Protein AF-A0A527W9S9-F1 (afdb_monomer_lite)

Structure (mmCIF, N/CA/C/O backbone):
data_AF-A0A527W9S9-F1
#
_entry.id   AF-A0A527W9S9-F1
#
loop_
_atom_site.group_PDB
_atom_site.id
_atom_site.type_symbol
_atom_site.label_atom_id
_atom_site.label_alt_id
_atom_site.label_comp_id
_atom_site.label_asym_id
_atom_site.label_entity_id
_atom_site.label_seq_id
_atom_site.pdbx_PDB_ins_code
_atom_site.Cartn_x
_atom_site.Cartn_y
_atom_site.Cartn_z
_atom_site.occupancy
_atom_site.B_iso_or_equiv
_atom_site.auth_seq_id
_atom_site.auth_comp_id
_atom_site.auth_asym_id
_atom_site.auth_atom_id
_atom_site.pdbx_PDB_model_num
ATOM 1 N N . MET A 1 1 ? -27.183 14.521 -7.610 1.00 44.16 1 MET A N 1
ATOM 2 C CA . MET A 1 1 ? -26.475 13.414 -6.935 1.00 44.16 1 MET A CA 1
ATOM 3 C C . MET A 1 1 ? -25.000 13.786 -6.941 1.00 44.16 1 MET A C 1
ATOM 5 O O . MET A 1 1 ? -24.405 13.773 -8.007 1.00 44.16 1 MET A O 1
ATOM 9 N N . SER A 1 2 ? -24.479 14.288 -5.818 1.00 42.53 2 SER A N 1
ATOM 10 C CA . SER A 1 2 ? -23.115 14.830 -5.713 1.00 42.53 2 SER A CA 1
ATOM 11 C C . SER A 1 2 ? -22.156 13.716 -5.302 1.00 42.53 2 SER A C 1
ATOM 13 O O . SER A 1 2 ? -22.410 13.045 -4.304 1.00 42.53 2 SER A O 1
ATOM 15 N N . SER A 1 3 ? -21.091 13.501 -6.073 1.00 40.16 3 SER A N 1
ATOM 16 C CA . SER A 1 3 ? -20.037 12.530 -5.764 1.00 40.16 3 SER A CA 1
ATOM 17 C C . SER A 1 3 ? -19.341 12.890 -4.443 1.00 40.16 3 SER A C 1
ATOM 19 O O . SER A 1 3 ? -18.910 14.034 -4.301 1.00 40.16 3 SER A O 1
ATOM 21 N N . PRO A 1 4 ? -19.154 11.949 -3.499 1.00 50.22 4 PRO A N 1
ATOM 22 C CA . PRO A 1 4 ? -18.481 12.208 -2.230 1.00 50.22 4 PRO A CA 1
ATOM 23 C C . PRO A 1 4 ? -16.954 12.132 -2.350 1.00 50.22 4 PRO A C 1
ATOM 25 O O . PRO A 1 4 ? -16.276 11.984 -1.342 1.00 50.22 4 PRO A O 1
ATOM 28 N N . ALA A 1 5 ? -16.378 12.298 -3.547 1.00 50.62 5 ALA A N 1
ATOM 29 C CA . ALA A 1 5 ? -14.941 12.549 -3.704 1.00 50.62 5 ALA A CA 1
ATOM 30 C C . ALA A 1 5 ? -14.589 13.987 -3.257 1.00 50.62 5 ALA A C 1
ATOM 32 O O . ALA A 1 5 ? -13.844 14.711 -3.916 1.00 50.62 5 ALA A O 1
ATOM 33 N N . ALA A 1 6 ? -15.211 14.424 -2.161 1.00 47.56 6 ALA A N 1
ATOM 34 C CA . ALA A 1 6 ? -14.985 15.684 -1.504 1.00 47.56 6 ALA A CA 1
ATOM 35 C C . ALA A 1 6 ? -13.564 15.656 -0.947 1.00 47.56 6 ALA A C 1
ATOM 37 O O . ALA A 1 6 ? -13.298 15.029 0.070 1.00 47.56 6 ALA A O 1
ATOM 38 N N . LEU A 1 7 ? -12.678 16.340 -1.670 1.00 48.94 7 LEU A N 1
ATOM 39 C CA . LEU A 1 7 ? -11.594 17.131 -1.106 1.00 48.94 7 LEU A CA 1
ATOM 40 C C . LEU A 1 7 ? -10.817 16.405 0.001 1.00 48.94 7 LEU A C 1
ATOM 42 O O . LEU A 1 7 ? -10.896 16.769 1.171 1.00 48.94 7 LEU A O 1
ATOM 46 N N . LEU A 1 8 ? -9.960 15.461 -0.399 1.00 48.91 8 LEU A N 1
ATOM 47 C CA . LEU A 1 8 ? -8.668 15.333 0.272 1.00 48.91 8 LEU A CA 1
ATOM 48 C C . LEU A 1 8 ? -7.963 16.681 0.085 1.00 48.91 8 LEU A C 1
ATOM 50 O O . LEU A 1 8 ? -7.270 16.886 -0.906 1.00 48.91 8 LEU A O 1
ATOM 54 N N . GLN A 1 9 ? -8.240 17.643 0.963 1.00 54.03 9 GLN A N 1
ATOM 55 C CA . GLN A 1 9 ? -7.381 18.800 1.162 1.00 54.03 9 GLN A CA 1
ATOM 56 C C . GLN A 1 9 ? -6.157 18.264 1.899 1.00 54.03 9 GLN A C 1
ATOM 58 O O . GLN A 1 9 ? -6.278 17.919 3.075 1.00 54.03 9 GLN A O 1
ATOM 63 N N . PRO A 1 10 ? -4.991 18.137 1.245 1.00 50.38 10 PRO A N 1
ATOM 64 C CA . PRO A 1 10 ? -3.776 17.834 1.962 1.00 50.38 10 PRO A CA 1
ATOM 65 C C . PRO A 1 10 ? -3.308 19.155 2.573 1.00 50.38 10 PRO A C 1
ATOM 67 O O . PRO A 1 10 ? -2.476 19.850 1.998 1.00 50.38 10 PRO A O 1
ATOM 70 N N . ASP A 1 11 ? -3.879 19.542 3.712 1.00 57.59 11 ASP A N 1
ATOM 71 C CA . ASP A 1 11 ? -3.199 20.492 4.592 1.00 57.59 11 ASP A CA 1
ATOM 72 C C . ASP A 1 11 ? -2.227 19.684 5.456 1.00 57.59 11 ASP A C 1
ATOM 74 O O . ASP A 1 11 ? -2.507 19.298 6.587 1.00 57.59 11 ASP A O 1
ATOM 78 N N . ALA A 1 12 ? -1.129 19.269 4.831 1.00 55.59 12 ALA A N 1
ATOM 79 C CA . ALA A 1 12 ? -0.028 18.590 5.485 1.00 55.59 12 ALA A CA 1
ATOM 80 C C . ALA A 1 12 ? 1.171 18.669 4.548 1.00 55.59 12 ALA A C 1
ATOM 82 O O . ALA A 1 12 ? 1.108 18.211 3.408 1.00 55.59 12 ALA A O 1
ATOM 83 N N . SER A 1 13 ? 2.247 19.283 5.032 1.00 60.16 13 SER A N 1
ATOM 84 C CA . SER A 1 13 ? 3.602 19.217 4.491 1.00 60.16 13 SER A CA 1
ATOM 85 C C . SER A 1 13 ? 3.810 17.958 3.649 1.00 60.16 13 SER A C 1
ATOM 87 O O . SER A 1 13 ? 3.679 16.856 4.183 1.00 60.16 13 SER A O 1
ATOM 89 N N . SER A 1 14 ? 4.099 18.114 2.351 1.00 65.94 14 SER A N 1
ATOM 90 C CA . SER A 1 14 ? 4.304 16.980 1.446 1.00 65.94 14 SER A CA 1
ATOM 91 C C . SER A 1 14 ? 5.209 15.949 2.123 1.00 65.94 14 SER A C 1
ATOM 93 O O . SER A 1 14 ? 6.319 16.320 2.526 1.00 65.94 14 SER A O 1
ATOM 95 N N . PRO A 1 15 ? 4.756 14.694 2.305 1.00 68.94 15 PRO A N 1
ATOM 96 C CA . PRO A 1 15 ? 5.531 13.700 3.027 1.00 68.94 15 PRO A CA 1
ATOM 97 C C . PRO A 1 15 ? 6.894 13.571 2.352 1.00 68.94 15 PRO A C 1
ATOM 99 O O . PRO A 1 15 ? 6.997 13.469 1.127 1.00 68.94 15 PRO A O 1
ATOM 102 N N . HIS A 1 16 ? 7.958 13.660 3.145 1.00 78.44 16 HIS A N 1
ATOM 103 C CA . HIS A 1 16 ? 9.316 13.591 2.628 1.00 78.44 16 HIS A CA 1
ATOM 104 C C . HIS A 1 16 ? 9.656 12.121 2.358 1.00 78.44 16 HIS A C 1
ATOM 106 O O . HIS A 1 16 ? 10.142 11.414 3.231 1.00 78.44 16 HIS A O 1
ATOM 112 N N . LEU A 1 17 ? 9.316 11.643 1.158 1.00 81.88 17 LEU A N 1
ATOM 113 C CA . LEU A 1 17 ? 9.452 10.242 0.741 1.00 81.88 17 LEU A CA 1
ATOM 114 C C . LEU A 1 17 ? 10.873 9.934 0.242 1.00 81.88 17 LEU A C 1
ATOM 116 O O . LEU A 1 17 ? 11.073 9.551 -0.911 1.00 81.88 17 LEU A O 1
ATOM 120 N N . THR A 1 18 ? 11.874 10.155 1.089 1.00 87.00 18 THR A N 1
ATOM 1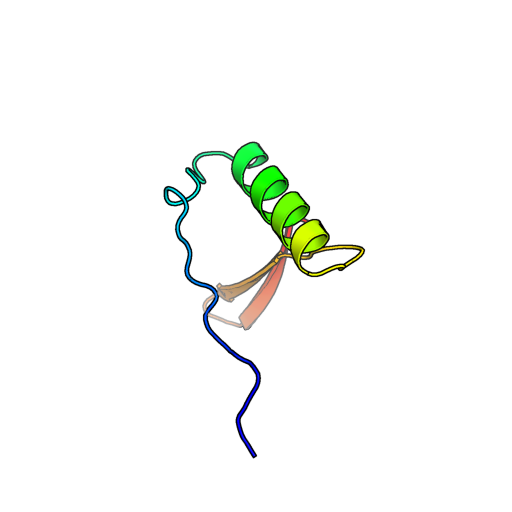21 C CA . THR A 1 18 ? 13.294 10.078 0.692 1.00 87.00 18 THR A CA 1
ATOM 122 C C . THR A 1 18 ? 13.883 8.690 0.933 1.00 87.00 18 THR A C 1
ATOM 124 O O . THR A 1 18 ? 14.888 8.318 0.326 1.00 87.00 18 THR A O 1
ATOM 127 N N . SER A 1 19 ? 13.241 7.893 1.786 1.00 86.19 19 SER A N 1
ATOM 128 C CA . SER A 1 19 ? 13.628 6.520 2.092 1.00 86.19 19 SER A CA 1
ATOM 129 C C . SER A 1 19 ? 12.466 5.535 1.945 1.00 86.19 19 SER A C 1
ATOM 131 O O . SER A 1 19 ? 11.287 5.893 1.927 1.00 86.19 19 SER A O 1
ATOM 133 N N . ARG A 1 20 ? 12.804 4.241 1.901 1.00 84.31 20 ARG A N 1
ATOM 134 C CA . ARG A 1 20 ? 11.811 3.160 1.960 1.00 84.31 20 ARG A CA 1
ATOM 135 C C . ARG A 1 20 ? 10.987 3.208 3.252 1.00 84.31 20 ARG A C 1
ATOM 137 O O . ARG A 1 20 ? 9.805 2.892 3.212 1.00 84.31 20 ARG A O 1
ATOM 144 N N . GLY A 1 21 ? 11.598 3.608 4.371 1.00 86.19 21 GLY A N 1
ATOM 145 C CA . GLY A 1 21 ? 10.908 3.746 5.655 1.00 86.19 21 GLY A CA 1
ATOM 146 C C . GLY A 1 21 ? 9.839 4.836 5.619 1.00 86.19 21 GLY A C 1
ATOM 147 O O . GLY A 1 21 ? 8.721 4.599 6.072 1.00 86.19 21 GLY A O 1
ATOM 148 N N . ASP A 1 22 ? 10.147 5.975 4.995 1.00 87.69 22 ASP A N 1
ATOM 149 C CA . ASP A 1 22 ? 9.193 7.080 4.821 1.00 87.69 22 ASP A CA 1
ATOM 150 C C . ASP A 1 22 ? 7.994 6.647 3.969 1.00 87.69 22 ASP A C 1
ATOM 152 O O . ASP A 1 22 ? 6.848 6.961 4.286 1.00 87.69 22 ASP A O 1
ATOM 156 N N . LEU A 1 23 ? 8.250 5.861 2.917 1.00 87.38 23 LEU A N 1
ATOM 157 C CA . LEU A 1 23 ? 7.214 5.319 2.042 1.00 87.38 23 LEU A CA 1
ATOM 158 C C . LEU A 1 23 ? 6.292 4.335 2.778 1.00 87.38 23 LEU A C 1
ATOM 160 O O . LEU A 1 23 ? 5.070 4.437 2.679 1.00 87.38 23 LEU A O 1
ATOM 164 N N . THR A 1 24 ? 6.869 3.407 3.546 1.00 88.06 24 THR A N 1
ATOM 165 C CA . THR A 1 24 ? 6.116 2.465 4.388 1.00 88.06 24 THR A CA 1
ATOM 166 C C . THR A 1 24 ? 5.265 3.203 5.420 1.00 88.06 24 THR A C 1
ATOM 168 O O . THR A 1 24 ? 4.082 2.897 5.555 1.00 88.06 24 THR A O 1
ATOM 171 N N . GLY A 1 25 ? 5.836 4.194 6.114 1.00 89.12 25 GLY A N 1
ATOM 172 C CA . GLY A 1 25 ? 5.115 4.997 7.104 1.00 89.12 25 GLY A CA 1
ATOM 173 C C . GLY A 1 25 ? 3.945 5.766 6.491 1.00 89.12 25 GLY A C 1
ATOM 174 O O . GLY A 1 25 ? 2.838 5.721 7.022 1.00 89.12 25 GLY A O 1
ATOM 175 N N . PHE A 1 26 ? 4.162 6.397 5.333 1.00 90.25 26 PHE A N 1
ATOM 176 C CA . PHE A 1 26 ? 3.111 7.092 4.594 1.00 90.25 26 PHE A CA 1
ATOM 177 C C . PHE A 1 26 ? 1.941 6.167 4.230 1.00 90.25 26 PHE A C 1
ATOM 179 O O . PHE A 1 26 ? 0.789 6.502 4.501 1.00 90.25 26 PHE A O 1
ATOM 186 N N . PHE A 1 27 ? 2.213 4.989 3.657 1.00 90.69 27 PHE A N 1
ATOM 187 C CA . PHE A 1 27 ? 1.142 4.074 3.255 1.00 90.69 27 PHE A CA 1
ATOM 188 C C . PHE A 1 27 ? 0.425 3.415 4.430 1.00 90.69 27 PHE A C 1
ATOM 190 O O . PHE A 1 27 ? -0.780 3.196 4.342 1.00 90.69 27 PHE A O 1
ATOM 197 N N . MET A 1 28 ? 1.127 3.135 5.531 1.00 90.00 28 MET A N 1
ATOM 198 C CA . MET A 1 28 ? 0.481 2.662 6.757 1.00 90.00 28 MET A CA 1
ATOM 199 C C . MET A 1 28 ? -0.476 3.710 7.326 1.00 90.00 28 MET A C 1
ATOM 201 O O . MET A 1 28 ? -1.604 3.366 7.676 1.00 90.00 28 MET A O 1
ATOM 205 N N . GLN A 1 29 ? -0.057 4.979 7.374 1.00 91.50 29 GLN A N 1
ATOM 206 C CA . GLN A 1 29 ? -0.925 6.062 7.835 1.00 91.50 29 GLN A CA 1
ATOM 207 C C . GLN A 1 29 ? -2.140 6.220 6.916 1.00 91.50 29 GLN A C 1
ATOM 209 O O . GLN A 1 29 ? -3.267 6.236 7.396 1.00 91.50 29 GLN A O 1
ATOM 214 N N . LEU A 1 30 ? -1.929 6.238 5.596 1.00 91.19 30 LEU A N 1
ATOM 215 C CA . LEU A 1 30 ? -3.022 6.325 4.629 1.00 91.19 30 LEU A CA 1
ATOM 216 C C . LEU A 1 30 ? -4.006 5.153 4.760 1.00 91.19 30 LEU A C 1
ATOM 218 O O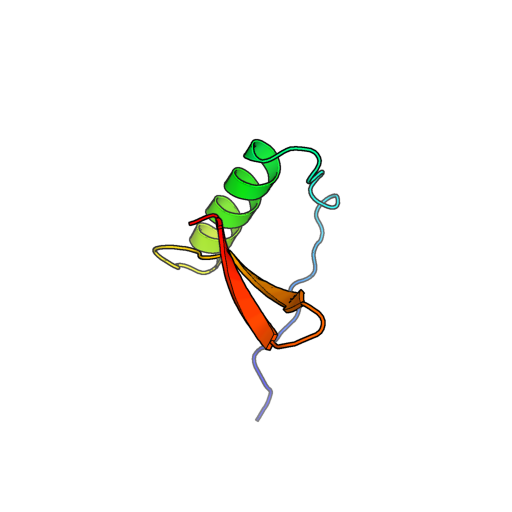 . LEU A 1 30 ? -5.213 5.365 4.694 1.00 91.19 30 LEU A O 1
ATOM 222 N N . ALA A 1 31 ? -3.505 3.927 4.945 1.00 93.31 31 ALA A N 1
ATOM 223 C CA . ALA A 1 31 ? -4.346 2.750 5.148 1.00 93.31 31 ALA A CA 1
ATOM 224 C C . ALA A 1 31 ? -5.201 2.893 6.415 1.00 93.31 31 ALA A C 1
ATOM 226 O O . ALA A 1 31 ? -6.405 2.650 6.364 1.00 93.31 31 ALA A O 1
ATOM 227 N N . ALA A 1 32 ? -4.614 3.374 7.516 1.00 92.56 32 ALA A N 1
ATOM 228 C CA . ALA A 1 32 ? -5.354 3.672 8.738 1.00 92.56 32 ALA A CA 1
ATOM 229 C C . ALA A 1 32 ? -6.424 4.758 8.519 1.00 92.56 32 ALA A C 1
ATOM 231 O O . ALA A 1 32 ? -7.561 4.587 8.959 1.00 92.56 32 ALA A O 1
ATOM 232 N N . ASP A 1 33 ? -6.091 5.829 7.793 1.00 94.25 33 ASP A N 1
ATOM 233 C CA . ASP A 1 33 ? -6.990 6.964 7.550 1.00 94.25 33 ASP A CA 1
ATOM 234 C C . ASP A 1 33 ? -8.230 6.569 6.728 1.00 94.25 33 ASP A C 1
ATOM 236 O O . ASP A 1 33 ? -9.321 7.093 6.957 1.00 94.25 33 ASP A O 1
ATOM 240 N N . ILE A 1 34 ? -8.088 5.628 5.786 1.00 93.75 34 ILE A N 1
ATOM 241 C CA . ILE A 1 34 ? -9.199 5.142 4.947 1.00 93.75 34 ILE A CA 1
ATOM 242 C C . ILE A 1 34 ? -9.851 3.853 5.472 1.00 93.75 34 ILE A C 1
ATOM 244 O O . ILE A 1 34 ? -10.801 3.363 4.860 1.00 93.75 34 ILE A O 1
ATOM 248 N N . GLY A 1 35 ? 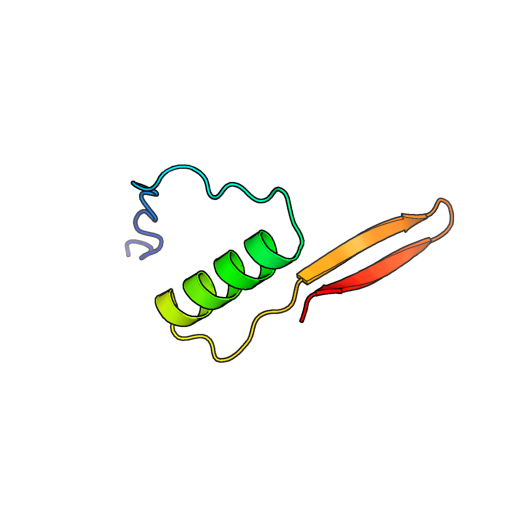-9.348 3.289 6.576 1.00 92.94 35 GLY A N 1
ATOM 249 C CA . GLY A 1 35 ? -9.829 2.028 7.147 1.00 92.94 35 GLY A CA 1
ATOM 250 C C . GLY A 1 35 ? -9.500 0.787 6.308 1.00 92.94 35 GLY A C 1
ATOM 251 O O . GLY A 1 35 ? -10.290 -0.154 6.280 1.00 92.94 35 GLY A O 1
ATOM 252 N N . ALA A 1 36 ? -8.372 0.787 5.597 1.00 92.69 36 ALA A N 1
ATOM 253 C CA . ALA A 1 36 ? -7.873 -0.370 4.860 1.00 92.69 36 ALA A CA 1
ATOM 254 C C . ALA A 1 36 ? -6.936 -1.223 5.730 1.00 92.69 36 ALA A C 1
ATOM 256 O O . ALA A 1 36 ? -6.054 -0.702 6.408 1.00 92.69 36 ALA A O 1
ATOM 257 N N . ASP A 1 37 ? -7.073 -2.548 5.648 1.00 89.62 37 ASP A N 1
ATOM 258 C CA . ASP A 1 37 ? -6.239 -3.486 6.414 1.00 89.62 37 ASP A CA 1
ATOM 259 C C . ASP A 1 37 ? -4.811 -3.624 5.864 1.00 89.62 37 ASP A C 1
ATOM 261 O O . ASP A 1 37 ? -3.906 -4.108 6.545 1.00 89.62 37 ASP A O 1
ATOM 265 N N . SER A 1 38 ? -4.595 -3.291 4.592 1.00 86.50 38 SER A N 1
ATOM 266 C CA . SER A 1 38 ? -3.327 -3.524 3.897 1.00 86.50 38 SER A CA 1
ATOM 267 C C . SER A 1 38 ? -3.169 -2.591 2.701 1.00 86.50 38 SER A C 1
ATOM 269 O O . SER A 1 38 ? -4.151 -2.100 2.143 1.00 86.50 38 SER A O 1
ATOM 271 N N . TYR A 1 39 ? -1.925 -2.388 2.271 1.00 88.56 39 TYR A N 1
ATOM 272 C CA . TYR A 1 39 ? -1.590 -1.659 1.052 1.00 88.56 39 TYR A CA 1
ATOM 273 C C . TYR A 1 39 ? -0.643 -2.488 0.182 1.00 88.56 39 TYR A C 1
ATOM 275 O O . TYR A 1 39 ? 0.059 -3.372 0.660 1.00 88.56 39 TYR A O 1
ATOM 283 N N . MET A 1 40 ? -0.622 -2.205 -1.117 1.00 89.62 40 MET A N 1
ATOM 284 C CA . MET A 1 40 ? 0.276 -2.861 -2.061 1.00 89.62 40 MET A CA 1
ATOM 285 C C . MET A 1 40 ? 0.644 -1.878 -3.164 1.00 89.62 40 MET A C 1
ATOM 287 O 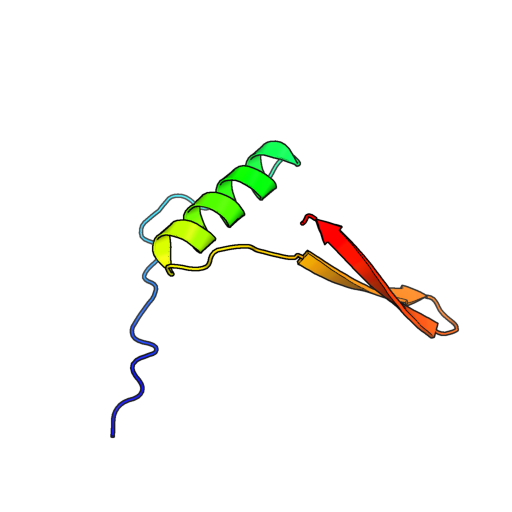O . MET A 1 40 ? -0.231 -1.232 -3.741 1.00 89.62 40 MET A O 1
ATOM 291 N N . LEU A 1 41 ? 1.936 -1.771 -3.467 1.00 83.06 41 LEU A N 1
ATOM 292 C CA . LEU A 1 41 ? 2.437 -0.887 -4.512 1.00 83.06 41 LEU A CA 1
ATOM 293 C C . LEU A 1 41 ? 2.913 -1.710 -5.702 1.00 83.06 41 LEU A C 1
ATOM 295 O O . LEU A 1 41 ? 3.852 -2.498 -5.584 1.00 83.06 41 LEU A O 1
ATOM 299 N N . VAL A 1 42 ? 2.262 -1.518 -6.849 1.00 84.06 42 VAL A N 1
ATOM 300 C CA . VAL A 1 42 ? 2.556 -2.237 -8.093 1.00 84.06 42 VAL A CA 1
ATOM 301 C C . VAL A 1 42 ? 3.091 -1.252 -9.122 1.00 84.06 42 VAL A C 1
ATOM 303 O O . VAL A 1 42 ? 2.415 -0.286 -9.470 1.00 84.06 42 VAL A O 1
ATOM 306 N N . ALA A 1 43 ? 4.302 -1.498 -9.614 1.00 82.38 43 ALA A N 1
ATOM 307 C CA . ALA A 1 43 ? 4.884 -0.755 -10.720 1.00 82.38 43 ALA A CA 1
ATOM 308 C C . ALA A 1 43 ? 4.767 -1.561 -12.011 1.00 82.38 43 ALA A C 1
ATOM 310 O O . ALA A 1 43 ? 5.098 -2.743 -12.059 1.00 82.38 43 ALA A O 1
ATOM 311 N N . ILE A 1 44 ? 4.316 -0.889 -13.062 1.00 79.69 44 ILE A N 1
ATOM 312 C CA . ILE A 1 44 ? 4.235 -1.411 -14.422 1.00 79.69 44 ILE A CA 1
ATOM 313 C C . ILE A 1 44 ? 5.506 -0.956 -15.143 1.00 79.69 44 ILE A C 1
ATOM 315 O O . ILE A 1 44 ? 5.600 0.187 -15.598 1.00 79.69 44 ILE A O 1
ATOM 319 N N . VAL A 1 45 ? 6.517 -1.823 -15.180 1.00 79.12 45 VAL A N 1
ATOM 320 C CA . VAL A 1 45 ? 7.795 -1.538 -15.836 1.00 79.12 45 VAL A CA 1
ATOM 321 C C . VAL A 1 45 ? 7.678 -1.962 -17.294 1.00 79.12 45 VAL A C 1
ATOM 323 O O . VAL A 1 45 ? 7.456 -3.131 -17.599 1.00 79.12 45 VAL A O 1
ATOM 326 N N . HIS A 1 46 ? 7.815 -1.002 -18.204 1.00 72.56 46 HIS A N 1
ATOM 327 C CA . HIS A 1 46 ? 7.894 -1.300 -19.628 1.00 72.56 46 HIS A CA 1
ATOM 328 C C . HIS A 1 46 ? 9.335 -1.683 -19.956 1.00 72.56 46 HIS A C 1
ATOM 330 O O . HIS A 1 46 ? 10.199 -0.809 -20.029 1.00 72.56 46 HIS A O 1
ATOM 336 N N . ASP A 1 47 ? 9.588 -2.978 -20.130 1.00 70.31 47 ASP A N 1
ATOM 337 C CA . ASP A 1 47 ? 10.781 -3.441 -20.831 1.00 70.31 47 ASP A CA 1
ATOM 338 C C . ASP A 1 47 ? 10.446 -3.583 -22.322 1.00 70.31 47 ASP A C 1
ATOM 340 O O . ASP A 1 47 ? 9.289 -3.822 -22.677 1.00 70.31 47 ASP A O 1
ATOM 344 N N . GLN A 1 48 ? 11.429 -3.376 -23.199 1.00 65.19 48 GLN A N 1
ATOM 345 C CA . GLN A 1 48 ?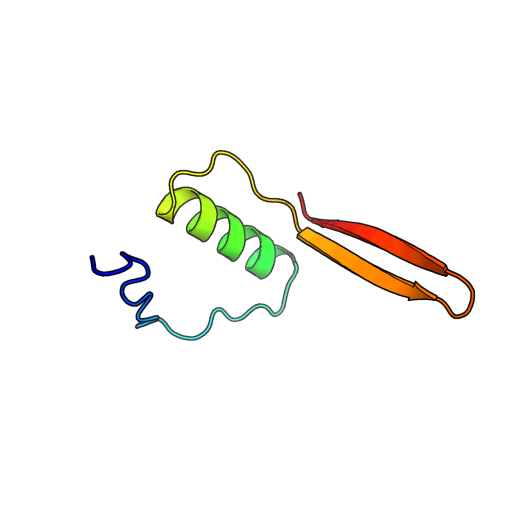 11.225 -3.126 -24.639 1.00 65.19 48 GLN A CA 1
ATOM 346 C C . GLN A 1 48 ? 10.380 -4.199 -25.361 1.00 65.19 48 GLN A C 1
ATOM 348 O O . GLN A 1 48 ? 9.734 -3.880 -26.356 1.00 65.19 48 GLN A O 1
ATOM 353 N N . ASP A 1 49 ? 10.309 -5.422 -24.824 1.00 67.06 49 ASP A N 1
ATOM 354 C CA . ASP A 1 49 ? 9.545 -6.540 -25.392 1.00 67.06 49 ASP A CA 1
ATOM 355 C C . ASP A 1 49 ? 8.293 -6.943 -24.586 1.00 67.06 49 ASP A C 1
ATOM 357 O O . ASP A 1 49 ? 7.486 -7.752 -25.061 1.00 67.06 49 ASP A O 1
ATOM 361 N N . ARG A 1 50 ? 8.093 -6.420 -23.362 1.00 63.81 50 ARG A N 1
ATOM 362 C CA . ARG A 1 50 ? 6.945 -6.796 -22.522 1.00 63.81 50 ARG A CA 1
ATOM 363 C C . ARG A 1 50 ? 6.714 -5.848 -21.346 1.00 63.81 50 ARG A C 1
ATOM 365 O O . ARG A 1 50 ? 7.636 -5.404 -20.671 1.00 63.81 50 ARG A O 1
ATOM 372 N N . ASN A 1 51 ? 5.441 -5.622 -21.042 1.00 70.94 51 ASN A N 1
ATOM 373 C CA . ASN A 1 51 ? 5.030 -4.988 -19.799 1.00 70.94 51 ASN A CA 1
ATOM 374 C C . ASN A 1 51 ? 5.156 -5.985 -18.624 1.00 70.94 51 ASN A C 1
ATOM 376 O O . ASN A 1 51 ? 4.496 -7.029 -18.641 1.00 70.94 51 ASN A O 1
ATOM 380 N N . ASP A 1 52 ? 5.999 -5.670 -17.637 1.00 75.56 52 ASP A N 1
ATOM 381 C CA . ASP A 1 52 ? 6.222 -6.462 -16.423 1.00 75.56 52 ASP A CA 1
ATOM 382 C C . ASP A 1 52 ? 5.669 -5.725 -15.192 1.00 75.56 52 ASP A C 1
ATOM 384 O O . ASP A 1 52 ? 6.106 -4.623 -14.846 1.00 75.56 52 ASP A O 1
ATOM 388 N N . ALA A 1 53 ? 4.692 -6.333 -14.518 1.00 79.56 53 ALA A N 1
ATOM 389 C CA . ALA A 1 53 ? 4.115 -5.794 -13.292 1.00 79.56 53 ALA A CA 1
ATOM 390 C C . ALA A 1 53 ? 4.885 -6.327 -12.078 1.00 79.56 53 ALA A C 1
ATOM 392 O O . ALA A 1 53 ? 4.895 -7.529 -11.814 1.00 79.56 53 ALA A O 1
ATOM 393 N N . ARG A 1 54 ? 5.500 -5.428 -11.305 1.00 79.06 54 ARG A N 1
ATOM 394 C CA . ARG A 1 54 ? 6.312 -5.766 -10.129 1.00 79.06 54 ARG A CA 1
ATOM 395 C C . ARG A 1 54 ? 5.726 -5.188 -8.856 1.00 79.06 54 ARG A C 1
ATOM 397 O O . ARG A 1 54 ? 5.341 -4.022 -8.810 1.00 79.06 54 ARG A O 1
ATOM 404 N N . ILE A 1 55 ? 5.726 -5.998 -7.802 1.00 76.50 55 ILE A N 1
ATOM 405 C CA . ILE A 1 55 ? 5.403 -5.548 -6.448 1.00 76.50 55 ILE A CA 1
ATOM 406 C C . ILE A 1 55 ? 6.624 -4.811 -5.903 1.00 76.50 55 ILE A C 1
ATOM 408 O O . ILE A 1 55 ? 7.692 -5.400 -5.745 1.00 76.50 55 ILE A O 1
ATOM 412 N N . VAL A 1 56 ? 6.472 -3.517 -5.641 1.00 78.19 56 VAL A N 1
ATOM 413 C CA . VAL A 1 56 ? 7.538 -2.651 -5.117 1.00 78.19 56 VAL A CA 1
ATOM 414 C C . VAL A 1 56 ? 7.528 -2.652 -3.589 1.00 78.19 56 VAL A C 1
ATOM 416 O O . VAL A 1 56 ? 8.583 -2.594 -2.959 1.00 78.19 56 VAL A O 1
ATOM 419 N N . SER A 1 57 ? 6.336 -2.735 -2.992 1.00 73.19 57 SER A N 1
ATOM 420 C CA . SER A 1 57 ? 6.134 -2.816 -1.545 1.00 73.19 57 SER A CA 1
ATOM 421 C C . SER A 1 57 ? 4.786 -3.460 -1.217 1.00 73.19 57 SER A C 1
ATOM 423 O O . SER A 1 57 ? 3.838 -3.333 -1.995 1.00 73.19 57 SER A O 1
ATOM 425 N N . SER A 1 58 ? 4.714 -4.110 -0.057 1.00 69.62 58 SER A N 1
ATOM 426 C CA . SER A 1 58 ? 3.523 -4.720 0.547 1.00 69.62 58 SER A CA 1
ATOM 427 C C . SER A 1 58 ? 3.626 -4.655 2.063 1.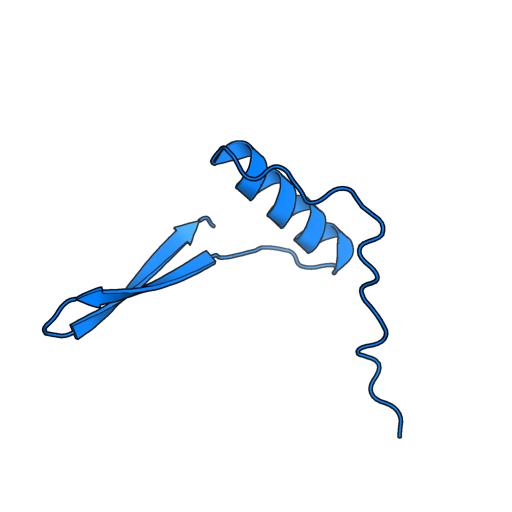00 69.62 58 SER A C 1
ATOM 429 O O . SER A 1 58 ? 4.781 -4.827 2.526 1.00 69.62 58 SER A O 1
#

Sequence (58 aa):
MSSPAALLQPDASSPHLTSRGDLTGFFMQLAADIGADSYMLVAIVHDQDRNDARIVSS

pLDDT: mean 75.16, std 15.79, range [40.16, 94.25]

Radius of gyration: 15.3 Å; chains: 1; bounding box: 40×27×34 Å

Secondary structure (DSSP, 8-state):
---S-------S------SHHHHHHHHHHHHHHHT-S---EEEEEEETTEEEEEEEE-

Foldseek 3Di:
DDDPPPDPPPPDDDQPPPDPVSVVVVVVVVCVVVVHPDDWDWDFDDDPVDTDIDTPDD